Protein AF-A0A255ZHP6-F1 (afdb_monomer)

pLDDT: mean 82.4, std 16.91, range [39.38, 96.0]

Foldseek 3Di:
DDDDDPPPPVQVVPPLWDADPPFIWTFDPDDDPRHTATQAPVGDGDNDSVVNNVRRVVVVVVVVVPPD

Solvent-accessible surface area (backbone atoms only — not comparable to full-atom values): 4246 Å² total; per-residue (Å²): 134,87,79,89,80,74,73,74,57,65,66,79,71,44,88,77,40,44,74,33,93,93,21,70,26,39,52,40,73,59,54,93,92,42,71,54,23,32,47,42,93,93,75,49,68,40,79,52,62,67,62,45,49,52,50,18,51,50,51,30,52,51,63,64,69,72,74,120

Nearest PDB structures (foldseek):
  7vp5-assembly1_B  TM=3.152E-01  e=1.285E+00  Arabidopsis thaliana
  7vp2-assembly1_A  TM=2.966E-01  e=3.269E+00  Arabidopsis thaliana
  6owv-assembly1_A  TM=2.833E-01  e=5.959E+00  Homo sapiens

Sequence (68 aa):
MTQDDNPQAPAFNDPRNITVGNARVIWARACGRHPEGYVLPGGTRTTNRFTAQHAAHLMHRMMLVGRY

Radius of gyration: 14.49 Å; Cα contacts (8 Å, |Δi|>4): 84; chains: 1; bounding box: 46×31×33 Å

Secondary structure (DSSP, 8-state):
---------GGGG-TT-EEETTEEE-EEPPBTTBPSEEE-TTS-EES-HHHHHHHHHHHHHHHHHT--

Structure (mmCIF, N/CA/C/O backbone):
data_AF-A0A255ZHP6-F1
#
_entry.id   AF-A0A255ZHP6-F1
#
loop_
_atom_site.group_PDB
_atom_site.id
_atom_site.type_symbol
_atom_site.label_atom_id
_atom_site.label_alt_id
_atom_site.label_comp_id
_atom_site.label_asym_id
_atom_site.label_entity_id
_atom_site.label_seq_id
_atom_site.pdbx_PDB_ins_code
_atom_site.Cartn_x
_atom_site.Cartn_y
_atom_site.Cartn_z
_atom_site.occupancy
_atom_site.B_iso_or_equiv
_atom_site.auth_seq_id
_atom_site.auth_comp_id
_atom_site.auth_asym_id
_atom_site.auth_atom_id
_atom_site.pdbx_PDB_model_num
ATOM 1 N N . MET A 1 1 ? 26.743 -24.721 16.327 1.00 39.38 1 MET A N 1
ATOM 2 C CA . MET A 1 1 ? 26.493 -23.273 16.445 1.00 39.38 1 MET A CA 1
ATOM 3 C C . MET A 1 1 ? 24.997 -23.096 16.534 1.00 39.38 1 MET A C 1
ATOM 5 O O . MET A 1 1 ? 24.284 -23.516 15.636 1.00 39.38 1 MET A O 1
ATOM 9 N N . THR A 1 2 ? 24.552 -22.655 17.699 1.00 47.06 2 THR A N 1
ATOM 10 C CA . THR A 1 2 ? 23.167 -22.351 18.042 1.00 47.06 2 THR A CA 1
ATOM 11 C C . THR A 1 2 ? 22.638 -21.171 17.231 1.00 47.06 2 THR A C 1
ATOM 13 O O . THR A 1 2 ? 23.414 -20.294 16.860 1.00 47.06 2 THR A O 1
ATOM 16 N N . GLN A 1 3 ? 21.306 -21.134 17.129 1.00 42.06 3 GLN A N 1
ATOM 17 C CA . GLN A 1 3 ? 20.450 -19.946 17.203 1.00 42.06 3 GLN A CA 1
ATOM 18 C C . GLN A 1 3 ? 19.680 -19.601 15.921 1.00 42.06 3 GLN A C 1
ATOM 20 O O . GLN A 1 3 ? 20.237 -19.226 14.897 1.00 42.06 3 GLN A O 1
ATOM 25 N N . ASP A 1 4 ? 18.369 -19.778 16.059 1.00 46.72 4 ASP A N 1
ATOM 26 C CA . ASP A 1 4 ? 17.242 -19.284 15.277 1.00 46.72 4 ASP A CA 1
ATOM 27 C C . ASP A 1 4 ? 17.535 -18.109 14.332 1.00 46.72 4 ASP A C 1
ATOM 29 O O . ASP A 1 4 ? 17.577 -16.956 14.753 1.00 46.72 4 ASP A O 1
ATOM 33 N N . ASP A 1 5 ? 17.607 -18.382 13.031 1.00 43.88 5 ASP A N 1
ATOM 34 C CA . ASP A 1 5 ? 17.397 -17.361 12.004 1.00 43.88 5 ASP A CA 1
ATOM 35 C C . ASP A 1 5 ? 16.039 -17.653 11.365 1.00 43.88 5 ASP A C 1
ATOM 37 O O . ASP A 1 5 ? 15.918 -18.278 10.315 1.00 43.88 5 ASP A O 1
ATOM 41 N N . ASN A 1 6 ? 14.972 -17.313 12.087 1.00 53.44 6 ASN A N 1
ATOM 42 C CA . ASN A 1 6 ? 13.701 -17.031 11.441 1.00 53.44 6 ASN A CA 1
ATOM 43 C C . ASN A 1 6 ? 13.905 -15.667 10.772 1.00 53.44 6 ASN A C 1
ATOM 45 O O . ASN A 1 6 ? 13.911 -14.668 11.500 1.00 53.44 6 ASN A O 1
ATOM 49 N N . PRO A 1 7 ? 14.125 -15.579 9.444 1.00 51.84 7 PRO A N 1
ATOM 50 C CA . PRO A 1 7 ? 14.376 -14.300 8.813 1.00 51.84 7 PRO A CA 1
ATOM 51 C C . PRO A 1 7 ? 13.056 -13.548 8.868 1.00 51.84 7 PRO A C 1
ATOM 53 O O . PRO A 1 7 ? 12.166 -13.769 8.048 1.00 51.84 7 PRO A O 1
ATOM 56 N N . GLN A 1 8 ? 12.893 -12.704 9.882 1.00 49.47 8 GLN A N 1
ATOM 57 C CA . GLN A 1 8 ? 11.741 -11.840 10.049 1.00 49.47 8 GLN A CA 1
ATOM 58 C C . GLN A 1 8 ? 11.532 -11.119 8.722 1.00 49.47 8 GLN A C 1
ATOM 60 O O . GLN A 1 8 ? 12.363 -10.303 8.329 1.00 49.47 8 GLN A O 1
ATOM 65 N N . ALA A 1 9 ? 10.504 -11.552 7.981 1.00 55.66 9 ALA A N 1
ATOM 66 C CA . ALA A 1 9 ? 10.518 -11.481 6.526 1.00 55.66 9 ALA A CA 1
ATOM 67 C C . ALA A 1 9 ? 10.886 -10.059 6.064 1.00 55.66 9 ALA A C 1
ATOM 69 O O . ALA A 1 9 ? 10.105 -9.134 6.302 1.00 55.66 9 ALA A O 1
ATOM 70 N N . PRO A 1 10 ? 12.060 -9.851 5.431 1.00 58.38 10 PRO A N 1
ATOM 71 C CA . PRO A 1 10 ? 12.614 -8.514 5.194 1.00 58.38 10 PRO A CA 1
ATOM 72 C C . PRO A 1 10 ? 11.676 -7.617 4.375 1.00 58.38 10 PRO A C 1
ATOM 74 O O . PRO A 1 10 ? 11.727 -6.395 4.481 1.00 58.38 10 PRO A O 1
ATOM 77 N N . ALA A 1 11 ? 10.744 -8.224 3.633 1.00 63.44 11 ALA A N 1
ATOM 78 C CA . ALA A 1 11 ? 9.649 -7.549 2.947 1.00 63.44 11 ALA A CA 1
ATOM 79 C C . ALA A 1 11 ? 8.794 -6.658 3.869 1.00 63.44 11 ALA A C 1
ATOM 81 O O . ALA A 1 11 ? 8.272 -5.641 3.421 1.00 63.44 11 ALA A O 1
ATOM 82 N N . PHE A 1 12 ? 8.651 -6.995 5.153 1.00 71.00 12 PHE A N 1
ATOM 83 C CA . PHE A 1 12 ? 7.804 -6.257 6.092 1.00 71.00 12 PHE A CA 1
ATOM 84 C C . PHE A 1 12 ? 8.477 -5.034 6.719 1.00 71.00 12 PHE A C 1
ATOM 86 O O . PHE A 1 12 ? 7.748 -4.175 7.220 1.00 71.00 12 PHE A O 1
ATOM 93 N N . ASN A 1 13 ? 9.807 -4.925 6.630 1.00 79.88 13 ASN A N 1
ATOM 94 C CA . ASN A 1 13 ? 10.606 -3.849 7.230 1.00 79.88 13 ASN A CA 1
ATOM 95 C C . ASN A 1 13 ? 11.193 -2.869 6.193 1.00 79.88 13 ASN A C 1
ATOM 97 O O . ASN A 1 13 ? 12.038 -2.048 6.538 1.00 79.88 13 ASN A O 1
ATOM 101 N N . ASP A 1 14 ? 10.765 -2.930 4.927 1.00 84.12 14 ASP A N 1
ATOM 102 C CA . ASP A 1 14 ? 11.214 -1.974 3.907 1.00 84.12 14 ASP A CA 1
ATOM 103 C C . ASP A 1 14 ? 10.698 -0.554 4.236 1.00 84.12 14 ASP A C 1
ATOM 105 O O . ASP A 1 14 ? 9.494 -0.385 4.457 1.00 84.12 14 ASP A O 1
ATOM 109 N N . PRO A 1 15 ? 11.558 0.485 4.244 1.00 88.69 15 PRO A N 1
ATOM 110 C CA . PRO A 1 15 ? 11.154 1.858 4.565 1.00 88.69 15 PRO A CA 1
ATOM 111 C C . PRO A 1 15 ? 10.151 2.451 3.566 1.00 88.69 15 PRO A C 1
ATOM 113 O O . PRO A 1 15 ? 9.507 3.459 3.860 1.00 88.69 15 PRO A O 1
ATOM 116 N N . ARG A 1 16 ? 9.997 1.849 2.380 1.00 91.25 16 ARG A N 1
ATOM 117 C CA . ARG A 1 16 ? 8.991 2.257 1.393 1.00 91.25 16 ARG A CA 1
ATOM 118 C C . ARG A 1 16 ? 7.604 1.736 1.731 1.00 91.25 16 ARG A C 1
ATOM 120 O O . ARG A 1 16 ? 6.649 2.260 1.163 1.00 91.25 16 ARG A O 1
ATOM 127 N N . ASN A 1 17 ? 7.479 0.740 2.611 1.00 92.38 17 ASN A N 1
ATOM 128 C CA . ASN A 1 17 ? 6.190 0.191 3.014 1.00 92.38 17 ASN A CA 1
ATOM 129 C C . ASN A 1 17 ? 5.282 1.284 3.577 1.00 92.38 17 ASN A C 1
ATOM 131 O O . ASN A 1 17 ? 5.710 2.169 4.317 1.00 92.38 17 ASN A O 1
ATOM 135 N N . ILE A 1 18 ? 3.998 1.191 3.253 1.00 94.38 18 ILE A N 1
ATOM 136 C CA . ILE A 1 18 ? 2.990 2.123 3.748 1.00 94.38 18 ILE A CA 1
ATOM 137 C C . ILE A 1 18 ? 2.187 1.404 4.820 1.00 94.38 18 ILE A C 1
ATOM 139 O O . ILE A 1 18 ? 1.595 0.359 4.554 1.00 94.38 18 ILE A O 1
ATOM 143 N N . THR A 1 19 ? 2.162 1.968 6.025 1.00 94.00 19 THR A N 1
ATOM 144 C CA . THR A 1 19 ? 1.389 1.438 7.153 1.00 94.00 19 THR A CA 1
ATOM 145 C C . THR A 1 19 ? 0.343 2.463 7.573 1.00 94.00 19 THR A C 1
ATOM 147 O O . THR A 1 19 ? 0.666 3.632 7.770 1.00 94.00 19 THR A O 1
ATOM 150 N N . VAL A 1 20 ? -0.908 2.022 7.703 1.00 93.69 20 VAL A N 1
ATOM 151 C CA . VAL A 1 20 ? -2.038 2.828 8.177 1.00 93.69 20 VAL A CA 1
ATOM 152 C C . VAL A 1 20 ? -2.807 2.001 9.202 1.00 93.69 20 VAL A C 1
ATOM 154 O O . VAL A 1 20 ? -3.493 1.043 8.846 1.00 93.69 20 VAL A O 1
ATOM 157 N N . GLY A 1 21 ? -2.686 2.354 10.485 1.00 91.25 21 GLY A N 1
ATOM 158 C CA . GLY A 1 21 ? -3.254 1.562 11.578 1.00 91.25 21 GLY A CA 1
ATOM 159 C C . GLY A 1 21 ? -2.772 0.108 11.513 1.00 91.25 21 GLY A C 1
ATOM 160 O O . GLY A 1 21 ? -1.573 -0.151 11.543 1.00 91.25 21 GLY A O 1
ATOM 161 N N . ASN A 1 22 ? -3.715 -0.826 11.362 1.00 89.56 22 ASN A N 1
ATOM 162 C CA . ASN A 1 22 ? -3.432 -2.261 11.217 1.00 89.56 22 ASN A CA 1
ATOM 163 C C . ASN A 1 22 ? -3.263 -2.726 9.758 1.00 89.56 22 ASN A C 1
ATOM 165 O O . ASN A 1 22 ? -2.982 -3.899 9.522 1.00 89.56 22 ASN A O 1
ATOM 169 N N . ALA A 1 23 ? -3.447 -1.842 8.774 1.00 91.88 23 ALA A N 1
ATOM 170 C CA . ALA A 1 23 ? -3.264 -2.168 7.366 1.00 91.88 23 ALA A CA 1
ATOM 171 C C . ALA A 1 23 ? -1.851 -1.817 6.892 1.00 91.88 23 ALA A C 1
ATOM 173 O O . ALA A 1 23 ? -1.259 -0.817 7.307 1.00 91.88 23 ALA A O 1
ATOM 174 N N . ARG A 1 24 ? -1.324 -2.631 5.973 1.00 92.00 24 ARG A N 1
ATOM 175 C CA . ARG A 1 24 ? -0.004 -2.431 5.377 1.00 92.00 24 ARG A CA 1
ATOM 176 C C . ARG A 1 24 ? -0.019 -2.751 3.889 1.00 92.00 24 ARG A C 1
ATOM 178 O O . ARG A 1 24 ? -0.540 -3.784 3.481 1.00 92.00 24 ARG A O 1
ATOM 185 N N . VAL A 1 25 ? 0.613 -1.885 3.106 1.00 9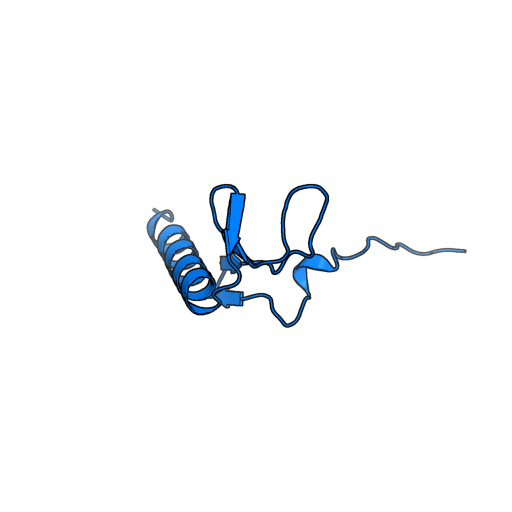3.62 25 VAL A N 1
ATOM 186 C CA . VAL A 1 25 ? 0.912 -2.094 1.688 1.00 93.62 25 VAL A CA 1
ATOM 187 C C . VAL A 1 25 ? 2.425 -2.210 1.532 1.00 93.62 25 VAL A C 1
ATOM 189 O O . VAL A 1 25 ? 3.176 -1.325 1.950 1.00 93.62 25 VAL A O 1
ATOM 192 N N . ILE A 1 26 ? 2.865 -3.330 0.959 1.00 93.38 26 ILE A N 1
ATOM 193 C CA . ILE A 1 26 ? 4.278 -3.703 0.856 1.00 93.38 26 ILE A CA 1
ATOM 194 C C . ILE A 1 26 ? 4.850 -3.235 -0.476 1.00 93.38 26 ILE A C 1
ATOM 196 O O . ILE A 1 26 ? 4.231 -3.438 -1.524 1.00 93.38 26 ILE A O 1
ATOM 200 N N . TRP A 1 27 ? 6.048 -2.658 -0.443 1.00 92.19 27 TRP A N 1
ATOM 201 C CA . TRP A 1 27 ? 6.850 -2.465 -1.643 1.00 92.19 27 TRP A CA 1
ATOM 202 C C . TRP A 1 27 ? 7.538 -3.781 -2.017 1.00 92.19 27 TRP A C 1
ATOM 204 O O . TRP A 1 27 ? 8.401 -4.278 -1.294 1.00 92.19 27 TRP A O 1
ATOM 214 N N . ALA A 1 28 ? 7.167 -4.353 -3.158 1.00 90.62 28 ALA A N 1
ATOM 215 C CA . ALA A 1 28 ? 7.788 -5.563 -3.673 1.00 90.62 28 ALA A CA 1
ATOM 216 C C . ALA A 1 28 ? 8.816 -5.217 -4.752 1.00 90.62 28 ALA A C 1
ATOM 218 O O . ALA A 1 28 ? 8.540 -4.446 -5.672 1.00 90.62 28 ALA A O 1
ATOM 219 N N . ARG A 1 29 ? 9.993 -5.848 -4.680 1.00 88.56 29 ARG A N 1
ATOM 220 C CA . ARG A 1 29 ? 10.966 -5.825 -5.780 1.00 88.56 29 ARG A CA 1
ATOM 221 C C . ARG A 1 29 ? 10.393 -6.557 -7.001 1.00 88.56 29 ARG A C 1
ATOM 223 O O . ARG A 1 29 ? 9.491 -7.397 -6.880 1.00 88.56 29 ARG A O 1
ATOM 230 N N . ALA A 1 30 ? 10.922 -6.235 -8.178 1.00 88.44 30 ALA A N 1
ATOM 231 C CA . ALA A 1 30 ? 10.590 -6.952 -9.402 1.00 88.44 30 ALA A CA 1
ATOM 232 C C . ALA A 1 30 ? 10.921 -8.445 -9.242 1.00 88.44 30 ALA A C 1
ATOM 234 O O . ALA A 1 30 ? 11.968 -8.798 -8.696 1.00 88.44 30 ALA A O 1
ATOM 235 N N . CYS A 1 31 ? 10.015 -9.320 -9.677 1.00 84.00 31 CYS A N 1
ATOM 236 C CA . CYS A 1 31 ? 10.204 -10.767 -9.606 1.00 84.00 31 CYS A CA 1
ATOM 237 C C . CYS A 1 31 ? 9.475 -11.455 -10.766 1.00 84.00 31 CYS A C 1
ATOM 239 O O . CYS A 1 31 ? 8.250 -11.354 -10.897 1.00 84.00 31 CYS A O 1
ATOM 241 N N . GLY A 1 32 ? 10.234 -12.157 -11.612 1.00 85.88 32 GLY A N 1
ATOM 242 C CA . GLY A 1 32 ? 9.718 -12.809 -12.813 1.00 85.88 32 GLY A CA 1
ATOM 243 C C . GLY A 1 32 ? 9.014 -11.811 -13.735 1.00 85.88 32 GLY A C 1
ATOM 244 O O . GLY A 1 32 ? 9.626 -10.867 -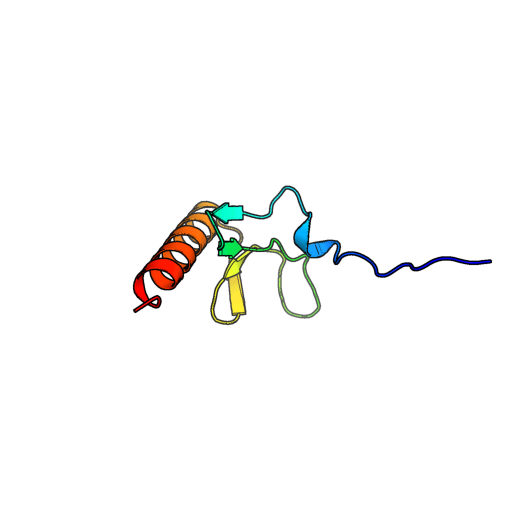14.221 1.00 85.88 32 GLY A O 1
ATOM 245 N N . ARG A 1 33 ? 7.711 -12.014 -13.953 1.00 84.44 33 ARG A N 1
ATOM 246 C CA . ARG A 1 33 ? 6.869 -11.144 -14.796 1.00 84.44 33 ARG A CA 1
ATOM 247 C C . ARG A 1 33 ? 6.275 -9.939 -14.062 1.00 84.44 33 ARG A C 1
ATOM 249 O O . ARG A 1 33 ? 5.588 -9.138 -14.686 1.00 84.44 33 ARG A O 1
ATOM 256 N N . HIS A 1 34 ? 6.498 -9.813 -12.756 1.00 83.19 34 HIS A N 1
ATOM 257 C CA . HIS A 1 34 ? 5.933 -8.719 -11.976 1.00 83.19 34 HIS A CA 1
ATOM 258 C C . HIS A 1 34 ? 6.960 -7.597 -11.818 1.00 83.19 34 HIS A C 1
ATOM 260 O O . HIS A 1 34 ? 8.030 -7.850 -11.251 1.00 83.19 34 HIS A O 1
ATOM 266 N N . PRO A 1 35 ? 6.648 -6.364 -12.256 1.00 87.75 35 PRO A N 1
ATOM 267 C CA . PRO A 1 35 ? 7.518 -5.223 -12.014 1.00 87.75 35 PRO A CA 1
ATOM 268 C C . PRO A 1 35 ? 7.579 -4.902 -10.517 1.00 87.75 35 PRO A C 1
ATOM 270 O O . PRO A 1 35 ? 6.779 -5.393 -9.707 1.00 87.75 35 PRO A O 1
ATOM 273 N N . GLU A 1 36 ? 8.559 -4.089 -10.138 1.00 91.38 36 GLU A N 1
ATOM 274 C CA . GLU A 1 36 ? 8.595 -3.534 -8.791 1.00 91.38 36 GLU A CA 1
ATOM 275 C C . GLU A 1 36 ? 7.408 -2.598 -8.542 1.00 91.38 36 GLU A C 1
ATOM 277 O O . GLU A 1 36 ? 6.877 -1.978 -9.465 1.00 91.38 36 GLU A O 1
ATOM 282 N N . GLY A 1 37 ? 6.974 -2.515 -7.288 1.00 94.38 37 GLY A N 1
ATOM 283 C CA . GLY A 1 37 ? 5.893 -1.621 -6.898 1.00 94.38 37 GLY A CA 1
ATOM 284 C C . GLY A 1 3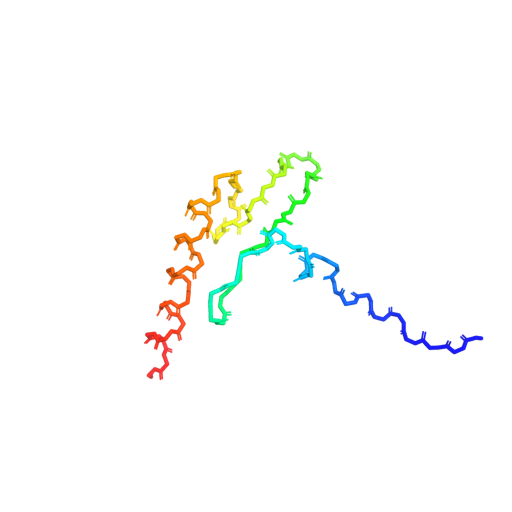7 ? 5.170 -2.051 -5.630 1.00 94.38 37 GLY A C 1
ATOM 285 O O . GLY A 1 37 ? 5.403 -3.120 -5.064 1.00 94.38 37 GLY A O 1
ATOM 286 N N . TYR A 1 38 ? 4.248 -1.199 -5.208 1.00 94.75 38 TYR A N 1
ATOM 287 C CA . TYR A 1 38 ? 3.313 -1.440 -4.125 1.00 94.75 38 TYR A CA 1
ATOM 288 C C . TYR A 1 38 ? 2.307 -2.520 -4.497 1.00 94.75 38 TYR A C 1
ATOM 290 O O . TYR A 1 38 ? 1.601 -2.388 -5.497 1.00 94.75 38 TYR A O 1
ATOM 298 N N . VAL A 1 39 ? 2.219 -3.563 -3.677 1.00 93.62 39 VAL A N 1
ATOM 299 C CA . VAL A 1 39 ? 1.255 -4.653 -3.857 1.00 93.62 39 VAL A CA 1
ATOM 300 C C . VAL A 1 39 ? -0.101 -4.226 -3.304 1.00 93.62 39 VAL A C 1
ATOM 302 O O . VAL A 1 39 ? -0.270 -4.077 -2.095 1.00 93.62 39 VAL A O 1
ATOM 305 N N . LEU A 1 40 ? -1.067 -4.023 -4.194 1.00 92.81 40 LEU A N 1
ATOM 306 C CA . LEU A 1 40 ? -2.442 -3.684 -3.846 1.00 92.81 40 LEU A CA 1
ATOM 307 C C . LEU A 1 40 ? -3.250 -4.949 -3.501 1.00 92.81 40 LEU A C 1
ATOM 309 O O . LEU A 1 40 ? -2.924 -6.045 -3.975 1.00 92.81 40 LEU A O 1
ATOM 313 N N . PRO A 1 41 ? -4.336 -4.820 -2.715 1.00 86.38 41 PRO A N 1
ATOM 314 C CA . PRO A 1 41 ? -5.315 -5.894 -2.578 1.00 86.38 41 PRO A CA 1
ATOM 315 C C . PRO A 1 41 ? -5.803 -6.378 -3.949 1.00 86.38 41 PRO A C 1
ATOM 317 O O . PRO A 1 41 ? -6.076 -5.578 -4.840 1.00 86.38 41 PRO A O 1
ATOM 320 N N . GLY A 1 42 ? -5.889 -7.698 -4.117 1.00 85.44 42 GLY A N 1
ATOM 321 C CA . GLY A 1 42 ? -6.192 -8.332 -5.406 1.00 85.44 42 GLY A CA 1
ATOM 322 C C . GLY A 1 42 ? -4.963 -8.688 -6.254 1.00 85.44 42 GLY A C 1
ATOM 323 O O . GLY A 1 42 ? -5.121 -9.289 -7.308 1.00 85.44 42 GLY A O 1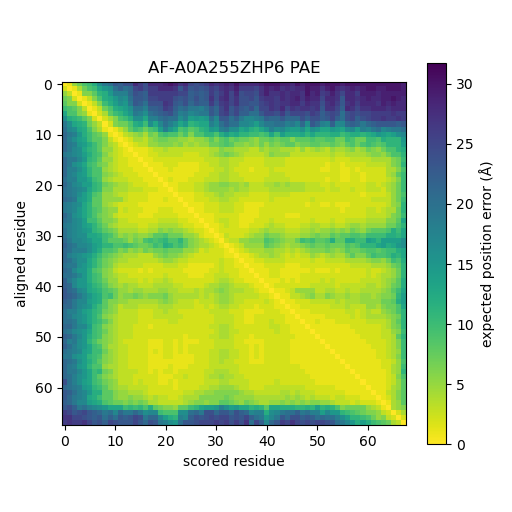
ATOM 324 N N . GLY A 1 43 ? -3.742 -8.371 -5.802 1.00 85.25 43 GLY A N 1
ATOM 325 C CA . GLY A 1 43 ? -2.491 -8.845 -6.417 1.00 85.25 43 GLY A CA 1
ATOM 326 C C . GLY A 1 43 ? -1.880 -7.910 -7.467 1.00 85.25 43 GLY A C 1
ATOM 327 O O . GLY A 1 43 ? -0.736 -8.115 -7.876 1.00 85.25 43 GLY A O 1
ATOM 328 N N . THR A 1 44 ? -2.590 -6.852 -7.863 1.00 89.88 44 THR A N 1
ATOM 329 C CA . THR A 1 44 ? -2.073 -5.805 -8.758 1.00 89.88 44 THR A CA 1
ATOM 330 C C . THR A 1 44 ? -0.929 -5.031 -8.102 1.00 89.88 44 THR A C 1
ATOM 332 O O . THR A 1 44 ? -0.913 -4.835 -6.887 1.00 89.88 44 THR A O 1
ATOM 335 N N . ARG A 1 45 ? 0.025 -4.542 -8.904 1.00 93.12 45 ARG A N 1
ATOM 336 C CA . ARG A 1 45 ? 1.116 -3.676 -8.434 1.00 93.12 45 ARG A CA 1
ATOM 337 C C . ARG A 1 45 ? 1.019 -2.273 -9.016 1.00 93.12 45 ARG A C 1
ATOM 339 O O . ARG A 1 45 ? 0.612 -2.107 -10.161 1.00 93.12 45 ARG A O 1
ATOM 346 N N . THR A 1 46 ? 1.423 -1.274 -8.237 1.00 93.75 46 THR A N 1
ATOM 347 C CA . THR A 1 46 ? 1.515 0.123 -8.685 1.00 93.75 46 THR A CA 1
ATOM 348 C C . THR A 1 46 ? 2.790 0.782 -8.178 1.00 93.75 46 THR A C 1
ATOM 350 O O . THR A 1 46 ? 3.212 0.549 -7.050 1.00 93.75 46 THR A O 1
ATOM 353 N N . THR A 1 47 ? 3.407 1.643 -8.979 1.00 95.44 47 THR A N 1
ATOM 354 C CA . THR A 1 47 ? 4.506 2.512 -8.529 1.00 95.44 47 THR A CA 1
ATOM 355 C C . THR A 1 47 ? 3.990 3.826 -7.936 1.00 95.44 47 THR A C 1
ATOM 357 O O . THR A 1 47 ? 4.747 4.565 -7.310 1.00 95.44 47 THR A O 1
ATOM 360 N N . ASN A 1 48 ? 2.690 4.116 -8.076 1.00 95.19 48 ASN A N 1
ATOM 361 C CA . ASN A 1 48 ? 2.079 5.328 -7.547 1.00 95.19 48 ASN A CA 1
ATOM 362 C C . ASN A 1 48 ? 1.841 5.208 -6.033 1.00 95.19 48 ASN A C 1
ATOM 364 O O . ASN A 1 48 ? 0.936 4.505 -5.570 1.00 95.19 48 ASN A O 1
ATOM 368 N N . ARG A 1 49 ? 2.633 5.959 -5.263 1.00 94.00 49 ARG A N 1
ATOM 369 C CA . ARG A 1 49 ? 2.546 6.008 -3.800 1.00 94.00 49 ARG A CA 1
ATOM 370 C C . ARG A 1 49 ? 1.190 6.510 -3.293 1.00 94.00 49 ARG A C 1
ATOM 372 O O . ARG A 1 49 ? 0.712 5.986 -2.291 1.00 94.00 49 ARG A O 1
ATOM 379 N N . PHE A 1 50 ? 0.542 7.460 -3.974 1.00 95.44 50 PHE A N 1
ATOM 380 C CA . PHE A 1 50 ? -0.776 7.966 -3.564 1.00 95.44 50 PHE A CA 1
ATOM 381 C C . PHE A 1 50 ? -1.854 6.889 -3.682 1.00 95.44 50 PHE A C 1
ATOM 383 O O . PHE A 1 50 ? -2.649 6.712 -2.761 1.00 95.44 50 PHE A O 1
ATOM 390 N N . THR A 1 51 ? -1.849 6.120 -4.774 1.00 94.75 51 THR A N 1
ATOM 391 C CA . THR A 1 51 ? -2.765 4.982 -4.953 1.00 94.75 51 THR A CA 1
ATOM 392 C C . THR A 1 51 ? -2.557 3.932 -3.863 1.00 94.75 51 THR A C 1
ATOM 394 O O . THR A 1 51 ? -3.522 3.464 -3.261 1.00 94.75 51 THR A O 1
ATOM 397 N N . ALA A 1 52 ? -1.300 3.599 -3.565 1.00 95.88 52 ALA A N 1
ATOM 398 C CA . ALA A 1 52 ? -0.950 2.651 -2.512 1.00 95.88 52 ALA A CA 1
ATOM 399 C C . ALA A 1 52 ? -1.370 3.140 -1.114 1.00 95.88 52 ALA A C 1
ATOM 401 O O . ALA A 1 52 ? -1.904 2.369 -0.316 1.00 95.88 52 ALA A O 1
ATOM 402 N N . GLN A 1 53 ? -1.197 4.433 -0.831 1.00 96.00 53 GLN A N 1
ATOM 403 C CA . GLN A 1 53 ? -1.628 5.042 0.424 1.00 96.00 53 GLN A CA 1
AT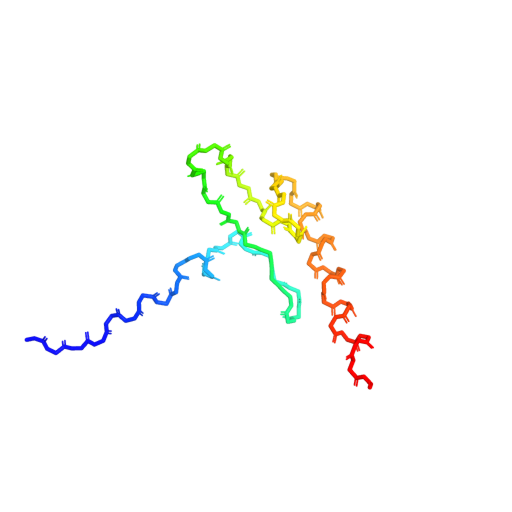OM 404 C C . GLN A 1 53 ? -3.151 5.047 0.566 1.00 96.00 53 GLN A C 1
ATOM 406 O O . GLN A 1 53 ? -3.670 4.673 1.618 1.00 96.00 53 GLN A O 1
ATOM 411 N N . HIS A 1 54 ? -3.876 5.404 -0.495 1.00 95.56 54 HIS A N 1
ATOM 412 C CA . HIS A 1 54 ? -5.335 5.341 -0.507 1.00 95.56 54 HIS A CA 1
ATOM 413 C C . HIS A 1 54 ? -5.840 3.912 -0.257 1.00 95.56 54 HIS A C 1
ATOM 415 O O . HIS A 1 54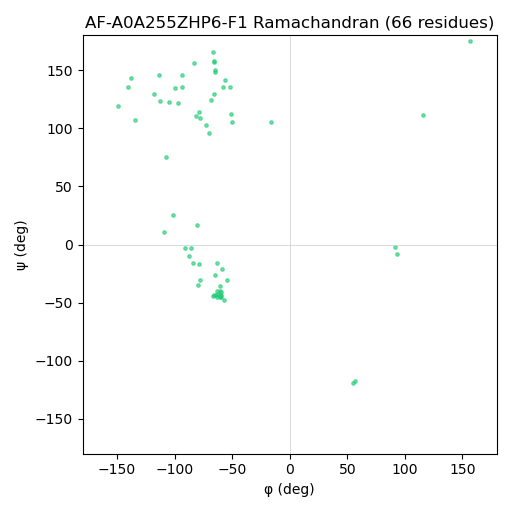 ? -6.728 3.711 0.572 1.00 95.56 54 HIS A O 1
ATOM 421 N N . ALA A 1 55 ? -5.221 2.909 -0.890 1.00 94.94 55 ALA A N 1
ATOM 422 C CA . ALA A 1 55 ? -5.544 1.504 -0.654 1.00 94.94 55 ALA A CA 1
ATOM 423 C C . ALA A 1 55 ? -5.315 1.091 0.811 1.00 94.94 55 ALA A C 1
ATOM 425 O O . ALA A 1 55 ? -6.196 0.472 1.406 1.00 94.94 55 ALA A O 1
ATOM 426 N N . ALA A 1 56 ? -4.194 1.490 1.424 1.00 95.06 56 ALA A N 1
ATOM 427 C CA . ALA A 1 56 ? -3.926 1.216 2.838 1.00 95.06 56 ALA A CA 1
ATOM 428 C C . ALA A 1 56 ? -4.998 1.828 3.765 1.00 95.06 56 ALA A C 1
ATOM 430 O O . ALA A 1 56 ? -5.455 1.167 4.700 1.00 95.06 56 ALA A O 1
ATOM 431 N N . HIS A 1 57 ? -5.461 3.052 3.482 1.00 95.44 57 HIS A N 1
ATOM 432 C CA . HIS A 1 57 ? -6.564 3.677 4.224 1.00 95.44 57 HIS A CA 1
ATOM 433 C C . HIS A 1 57 ? -7.889 2.921 4.069 1.00 95.44 57 HIS A C 1
ATOM 435 O O . HIS A 1 57 ? -8.588 2.711 5.064 1.00 95.44 57 HIS A O 1
ATOM 441 N N . LEU A 1 58 ? -8.237 2.489 2.852 1.00 93.75 58 LEU A N 1
ATOM 442 C CA . LEU A 1 58 ? -9.448 1.698 2.613 1.00 93.75 58 LEU A CA 1
ATOM 443 C C . LEU A 1 58 ? -9.394 0.353 3.347 1.00 93.75 58 LEU A C 1
ATOM 445 O O . LEU A 1 58 ? -10.357 -0.001 4.027 1.00 93.75 58 LEU A O 1
ATOM 449 N N . MET A 1 59 ? -8.258 -0.348 3.280 1.00 92.88 59 MET A N 1
ATOM 450 C CA . MET A 1 59 ? -8.029 -1.600 4.009 1.00 92.88 59 MET A CA 1
ATOM 451 C C . MET A 1 59 ? -8.207 -1.405 5.516 1.00 92.88 59 MET A C 1
ATOM 453 O O . MET A 1 59 ? -8.935 -2.163 6.154 1.00 92.88 59 MET A O 1
ATOM 457 N N . HIS A 1 60 ? -7.599 -0.359 6.082 1.00 94.25 60 HIS A N 1
ATOM 458 C CA . HIS A 1 60 ? -7.743 -0.058 7.503 1.00 94.25 60 HIS A CA 1
ATOM 459 C C . HIS A 1 60 ? -9.206 0.201 7.881 1.00 94.25 60 HIS A C 1
ATOM 461 O O . HIS A 1 60 ? -9.692 -0.357 8.863 1.00 94.25 60 HIS A O 1
ATOM 467 N N . ARG A 1 61 ? -9.933 0.989 7.080 1.00 92.56 61 ARG A N 1
ATOM 468 C CA . ARG A 1 61 ? -11.351 1.286 7.324 1.00 92.56 61 ARG A CA 1
ATOM 469 C C . ARG A 1 61 ? -12.220 0.028 7.266 1.00 92.56 61 ARG A C 1
ATOM 471 O O . ARG A 1 61 ? -13.076 -0.143 8.128 1.00 92.56 61 ARG A O 1
ATOM 478 N N . MET A 1 62 ? -11.988 -0.864 6.303 1.00 88.81 62 MET A N 1
ATOM 479 C CA . MET A 1 62 ? -12.714 -2.140 6.202 1.00 88.81 62 MET A CA 1
ATOM 480 C C . MET A 1 62 ? -12.505 -3.017 7.443 1.00 88.81 62 MET A C 1
ATOM 482 O O . MET A 1 62 ? -13.462 -3.600 7.947 1.00 88.81 62 MET A O 1
ATOM 486 N N . MET A 1 63 ? -11.285 -3.051 7.988 1.00 87.38 63 MET A N 1
ATOM 487 C CA . MET A 1 63 ? -10.985 -3.789 9.222 1.00 87.38 63 MET A CA 1
ATOM 488 C C . MET A 1 63 ? -11.712 -3.235 10.456 1.00 87.38 63 MET A C 1
ATOM 490 O O . MET A 1 63 ? -11.938 -3.979 11.407 1.00 87.38 63 MET A O 1
ATOM 494 N N . LEU A 1 64 ? -12.058 -1.943 10.468 1.00 86.81 64 LEU A N 1
ATOM 495 C CA . LEU A 1 64 ? -12.825 -1.334 11.559 1.00 86.81 64 LEU A CA 1
ATOM 496 C C . LEU A 1 64 ? -14.324 -1.636 11.451 1.00 86.81 64 LEU A C 1
ATOM 498 O O . LEU A 1 64 ? -14.979 -1.807 12.472 1.00 86.81 64 LEU A O 1
ATOM 502 N N . VAL A 1 65 ? -14.862 -1.708 10.230 1.00 78.06 65 VAL A N 1
ATOM 503 C CA . VAL A 1 65 ? -16.298 -1.931 9.991 1.00 78.06 65 VAL A CA 1
ATOM 504 C C . VAL A 1 65 ? -16.694 -3.402 10.172 1.00 78.06 65 VAL A C 1
ATOM 506 O O . VAL A 1 65 ? -17.801 -3.675 10.614 1.00 78.06 65 VAL A O 1
ATOM 509 N N . GLY A 1 66 ? -15.801 -4.357 9.894 1.00 61.12 66 GLY A N 1
ATOM 510 C CA . GLY A 1 66 ? -16.070 -5.798 10.040 1.00 61.12 66 GLY A CA 1
ATOM 511 C C . GLY A 1 66 ? -15.953 -6.366 11.464 1.00 61.12 66 GLY A C 1
ATOM 512 O O . GLY A 1 66 ? -15.782 -7.571 11.605 1.00 61.12 66 GLY A O 1
ATOM 513 N N . ARG A 1 67 ? -15.961 -5.525 12.508 1.00 56.31 67 ARG A N 1
ATOM 514 C CA . ARG A 1 67 ? -15.765 -5.919 13.919 1.00 56.31 67 ARG A CA 1
ATOM 515 C C . ARG A 1 67 ? -17.065 -6.010 14.746 1.00 56.31 67 ARG A C 1
ATOM 517 O O . ARG A 1 67 ? -16.997 -5.874 15.965 1.00 56.31 67 ARG A O 1
ATOM 524 N N . TYR A 1 68 ? -18.212 -6.248 14.110 1.00 45.41 68 TYR A N 1
ATOM 525 C CA . TYR A 1 68 ? -19.508 -6.438 14.780 1.00 45.41 68 TYR A CA 1
ATOM 526 C C . TYR A 1 68 ? -20.001 -7.875 14.653 1.00 45.41 68 TYR A C 1
ATOM 528 O O . TYR A 1 68 ? -19.913 -8.414 13.527 1.00 45.41 68 TYR A O 1
#

Mean predicted aligned error: 7.88 Å

=== Feature glossary ===
Key to the feature types in this record:

pLDDT. pLDDT is the predicted lDDT-Cα score: AlphaFold's confidence that the local environment of each residue (all inter-atomic distances within 15 Å) is correctly placed. It is a per-residue number between 0 and 100, with higher meaning more reliable.

Radius of gyration, Cα contacts, bounding box. The geometric summary reports three shape descriptors. Rg (radius of gyration) measures how spread out the Cα atoms are about their centre of mass; compact globular proteins have small Rg, elongated or unfolded ones large. Cα contacts (<8 Å, |i−j|>4) count long-range residue pairs in spatial proximity — high for tightly packed folds, near zero for rods or random coil. The bounding-box extents give the protein's footprint along x, y, z in Å.

Backbone torsions (φ/ψ). Backbone dihedral angles. Every residue except chain termini has a φ (preceding-C → N → Cα → C) and a ψ (N → Cα → C → next-N). They are reported in degrees following the IUPAC sign convention. Secondary structure is essentially a statement about which (φ, ψ) basin each residue occupies.

Contact-map, Ramachandran, and PAE plots. Plot images: a contact map (which residues are close in 3D, as an N×N binary image), a Ramachandran scatter (backbone torsion angles, revealing secondary-structure composition at a glance), and — for AlphaFold structures — a PAE heatmap (pairwise prediction confidence).

Predicted aligned error. Predicted Aligned Error (PAE) is an AlphaFold confidence matrix: entry (i, j) is the expected error in the position of residue j, in ångströms, when the prediction is superimposed on the true structure at residue i. Low PAE within a block of residues means that block is internally rigid and well-predicted; high PAE between two blocks means their relative placement is uncertain even if each block individually is confident.

Secondary structure (3-state, P-SEA). Three-state secondary structure (P-SEA) collapses the eight DSSP classes into helix (a), strand (b), and coil (c). P-SEA assigns these from Cα geometry alone — distances and angles — without requiring backbone oxygens, so it works on any Cα trace.

Solvent-accessible surface area. Solvent-accessible surface area (SASA) is the area in Å² traced out by the centre of a 1.4 Å probe sphere (a water molecule) rolled over the protein's van der Waals surface (Shrake–Rupley / Lee–Richards construction). Buried residues have near-zero SASA; fully exposed residues can exceed 200 Å². The total SASA scales roughly with the number of surface residues.

Foldseek 3Di. The Foldseek 3Di string encodes local tertiary geometry as a 20-letter alphabet — one character per residue — derived from the relative positions of nearby Cα atoms. Unlike the amino-acid sequence, 3Di is a direct function of the 3D structure, so two proteins with the same fold have similar 3Di strings even at low sequence identity.

B-factor. For experimental (PDB) structures, the B-factor (temperature factor) quantifies the positional spread of each atom in the crystal — a combination of thermal vibration and static disorder — in units of Å². High B-factors mark flexible loops or poorly resolved regions; low B-factors mark the rigid, well-ordered core.

mmCIF coordinates. The mmCIF block holds the 3D Cartesian coordinates of each backbone atom (N, Cα, C, O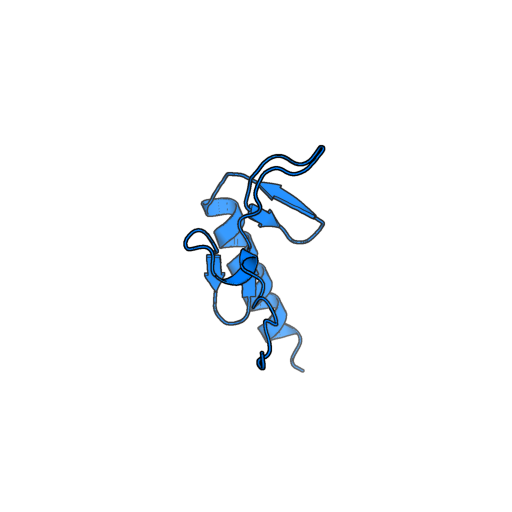) in ångströms. mmCIF is the PDB's canonical archive format — a tagged-loop text represe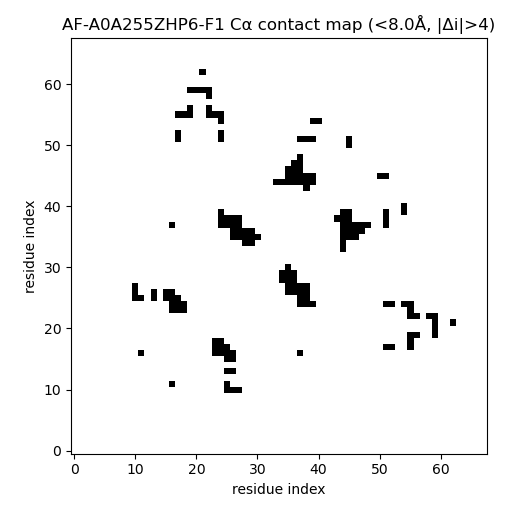ntation of the atomic model.

InterPro / GO / CATH / organism. Functional annotations link the protein to curated databases. InterPro entries identify conserved domains and families by matching the sequence against member-database signatures (Pfam, PROSITE, CDD, …). Gene Ontology (GO) terms describe molecular function, biological process, and cellular component in a controlled vocabulary. CATH places the structure in a hierarchical fold classification (Class/Architecture/Topology/Homologous-superfamily). The organism is the source species.

Rendered structure images. Structure images are PyMOL renders from six orthogonal camera directions. Cartoon representation draws helices as coils and strands as arrows; sticks shows the backbone as bonds; surface shows the solvent-excluded envelope. Rainbow coloring maps sequence position to hue (blue→red, N→C); chain coloring assigns a distinct color per polypeptide.

Sequence. This is the polypeptide sequence — one letter per residue, N-terminus first. Length ranges from a few dozen residues for small domains to over a thousand for large multi-domain proteins.

Secondary structure (8-state, DSSP). The SS8 string is DSSP's per-residue secondary-structure call. α-helix (H) means an i→i+4 H-bond ladder; β-strand (E) means the residue participates in a β-sheet; 3₁₀ (G) and π (I) are tighter and wider helices; T/S are turns/bends; '-' is loop.

Nearest PDB structures. Structural nearest neighbors (via Foldseek easy-search vs the PDB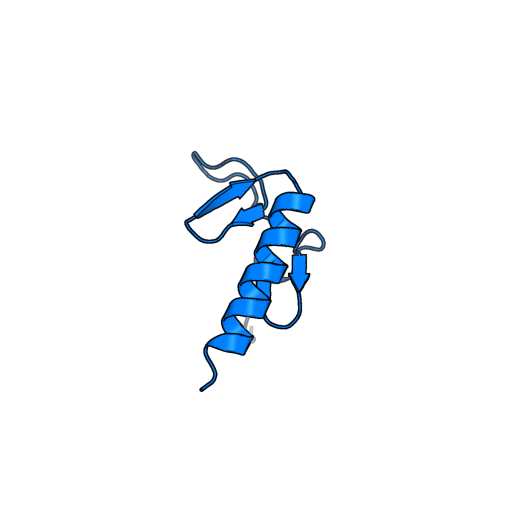). Reported per hit: target PDB id, E-value, and alignment TM-score. A TM-score above ~0.5 is the conventional threshold for 'same fold'.